Protein AF-A0A7Y3FLC1-F1 (afdb_monomer)

Mean predicted aligned error: 9.7 Å

Nearest PDB structures (foldseek):
  6owt-assembly1_M  TM=5.757E-01  e=1.890E-01  Mus musculus
  7cww-assembly1_A  TM=3.125E-01  e=1.160E+00  Streptomyces laurentii
  4wd9-assembly1_A  TM=3.128E-01  e=5.544E+00  Lactococcus lactis subsp. lactis
  4wd9-assembly1_B  TM=3.168E-01  e=8.070E+00  Lactococcus lactis subsp. lactis
  6m7y-assembly2_B  TM=3.091E-01  e=8.591E+00  Lactococcus lactis subsp. lactis

Solvent-accessible surface area (backbone atoms only — not comparable to full-atom values): 6297 Å² total; per-residue (Å²): 135,94,80,44,66,58,29,39,29,33,14,35,72,89,16,50,68,78,46,69,51,57,55,66,69,45,35,55,54,47,15,51,42,34,55,39,68,84,40,95,82,53,85,79,79,64,59,80,79,50,60,97,52,50,52,42,41,43,69,42,75,56,98,88,42,58,36,27,44,28,37,33,34,85,53,73,56,72,66,52,51,57,52,49,49,55,54,50,43,67,76,69,71,63,95,83,81,86,67,88,81,60,84,65,131

Secondary structure (DSSP, 8-state):
----EEEEEEEETTS-EEEEEE-HHHHHHHHHHTTTBTBTT--SPPPGGGTTSEEEEEEEEETTEEEEEEEEESS-HHHHHHHHHHHHHHHH-S---PPPPEE--

pLDDT: mean 75.33, std 16.69, range [40.47, 93.69]

Sequence (105 aa):
MKGELDAVVVAIDNGLLVAGAGERSICEALGAVAPLVGSASFDGRLPSALEGQSVQVHCMSFEGETVYVATVGRGGGDAWLRQSVGGVRRILGSSWQADPQLLVN

Foldseek 3Di:
DPDFWQKKFKEFLCLDTPDMDHDPVLRSQLSNCQNVQPDPPNPLDGPPSCPPWFKWWFWADDPNTIMIMITTGDDDPPVVVVVVVVVVCVVRVDDGDGDDTDGDD

Radius of gyration: 12.86 Å; Cα contacts (8 Å, |Δi|>4): 174; chains: 1; bounding box: 29×31×29 Å

Structure (mmCIF, N/CA/C/O backbone):
data_AF-A0A7Y3FLC1-F1
#
_entry.id   AF-A0A7Y3FLC1-F1
#
loop_
_atom_site.group_PDB
_atom_site.id
_atom_site.type_symbol
_atom_site.label_atom_id
_atom_site.label_alt_id
_atom_site.label_comp_id
_atom_site.label_asym_id
_atom_site.label_entity_id
_atom_site.label_seq_id
_atom_site.pdbx_PDB_ins_code
_atom_site.Cartn_x
_atom_site.Cartn_y
_atom_site.Cartn_z
_atom_site.occupancy
_a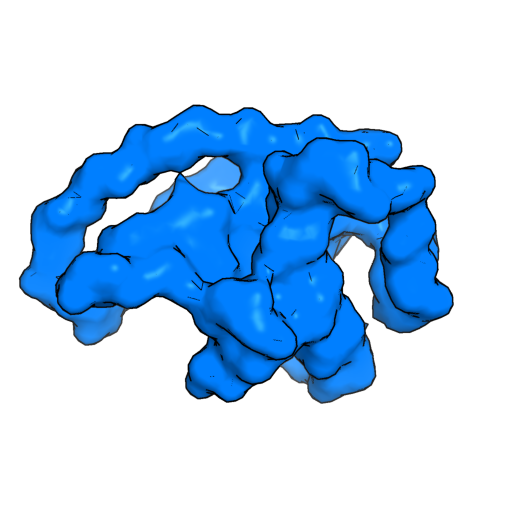tom_site.B_iso_or_equiv
_atom_site.auth_seq_id
_atom_site.auth_comp_id
_atom_site.auth_asym_id
_atom_site.auth_atom_id
_atom_site.pdbx_PDB_model_num
ATOM 1 N N . MET A 1 1 ? 15.152 14.895 -12.082 1.00 41.12 1 MET A N 1
ATOM 2 C CA . MET A 1 1 ? 14.407 13.964 -12.956 1.00 41.12 1 MET A CA 1
ATOM 3 C C . MET A 1 1 ? 13.052 13.738 -12.285 1.00 41.12 1 MET A C 1
ATOM 5 O O . MET A 1 1 ? 13.043 13.565 -11.078 1.00 41.12 1 MET A O 1
ATOM 9 N N . LYS A 1 2 ? 11.920 13.905 -12.983 1.00 42.69 2 LYS A N 1
ATOM 10 C CA . LYS A 1 2 ? 10.564 13.720 -12.422 1.00 42.69 2 LYS A CA 1
ATOM 11 C C . LYS A 1 2 ? 10.111 12.302 -12.783 1.00 42.69 2 LYS A C 1
ATOM 13 O O . LYS A 1 2 ? 9.855 12.079 -13.960 1.00 42.69 2 LYS A O 1
ATOM 18 N N . GLY A 1 3 ? 10.063 11.371 -11.829 1.00 50.56 3 GLY A N 1
ATOM 19 C CA . GLY A 1 3 ? 9.579 10.004 -12.089 1.00 50.56 3 GLY A CA 1
ATOM 20 C C . GLY A 1 3 ? 10.286 8.909 -11.293 1.00 50.56 3 GLY A C 1
ATOM 21 O O . GLY A 1 3 ? 10.836 8.000 -11.897 1.00 50.56 3 GLY A O 1
ATOM 22 N N . GLU A 1 4 ? 10.307 9.007 -9.962 1.00 70.38 4 GLU A N 1
ATOM 23 C CA . GLU A 1 4 ? 10.914 7.977 -9.091 1.00 70.38 4 GLU A CA 1
ATOM 24 C C . GLU A 1 4 ? 9.875 7.094 -8.378 1.00 70.38 4 GLU A C 1
ATOM 26 O O . GLU A 1 4 ? 10.257 6.241 -7.582 1.00 70.38 4 GLU A O 1
ATOM 31 N N . LEU A 1 5 ? 8.581 7.295 -8.657 1.00 73.38 5 LEU A N 1
ATOM 32 C CA . LEU A 1 5 ? 7.479 6.486 -8.130 1.00 73.38 5 LEU A CA 1
ATOM 33 C C . LEU A 1 5 ? 7.076 5.422 -9.153 1.00 73.38 5 LEU A C 1
ATOM 35 O O . LEU A 1 5 ? 6.649 5.767 -10.255 1.00 73.38 5 LEU A O 1
ATOM 39 N N . ASP A 1 6 ? 7.183 4.157 -8.754 1.00 85.12 6 ASP A N 1
ATOM 40 C CA . ASP A 1 6 ? 6.818 2.991 -9.564 1.00 85.12 6 ASP A CA 1
ATOM 41 C C . ASP A 1 6 ? 5.329 2.633 -9.374 1.00 85.12 6 ASP A C 1
ATOM 43 O O . ASP A 1 6 ? 4.651 2.253 -10.332 1.00 85.12 6 ASP A O 1
ATOM 47 N N . ALA A 1 7 ? 4.788 2.822 -8.160 1.00 89.81 7 ALA A N 1
ATOM 48 C CA . ALA A 1 7 ? 3.349 2.746 -7.907 1.00 89.81 7 ALA A CA 1
ATOM 49 C C . ALA A 1 7 ? 2.883 3.611 -6.722 1.00 89.81 7 ALA A C 1
ATOM 51 O O . ALA A 1 7 ? 3.646 3.927 -5.805 1.00 89.81 7 ALA A O 1
ATOM 52 N N . VAL A 1 8 ? 1.595 3.959 -6.736 1.00 89.81 8 VAL A N 1
ATOM 53 C CA . VAL A 1 8 ? 0.866 4.607 -5.639 1.00 89.81 8 VAL A CA 1
ATOM 54 C C . VAL A 1 8 ? -0.518 3.990 -5.502 1.00 89.81 8 VAL A C 1
ATOM 56 O O . VAL A 1 8 ? -1.185 3.728 -6.504 1.00 89.81 8 VAL A O 1
ATOM 59 N N . VAL A 1 9 ? -0.966 3.785 -4.267 1.00 91.69 9 VAL A N 1
ATOM 60 C CA . VAL A 1 9 ? -2.288 3.238 -3.960 1.00 91.69 9 VAL A CA 1
ATOM 61 C C . VAL A 1 9 ? -2.962 3.996 -2.830 1.00 91.69 9 VAL A C 1
ATOM 63 O O . VAL A 1 9 ? -2.310 4.580 -1.963 1.00 91.69 9 VAL A O 1
ATOM 66 N N . VAL A 1 10 ? -4.288 3.940 -2.852 1.00 91.38 10 VAL A N 1
ATOM 67 C CA . VAL A 1 10 ? -5.170 4.269 -1.740 1.00 91.38 10 VAL A CA 1
ATOM 68 C C . VAL A 1 10 ? -5.861 2.974 -1.331 1.00 91.38 10 VAL A C 1
ATOM 70 O O . VAL A 1 10 ? -6.523 2.351 -2.166 1.00 91.38 10 VAL A O 1
ATOM 73 N N . ALA A 1 11 ? -5.704 2.572 -0.075 1.00 92.69 11 ALA A N 1
ATOM 74 C CA . ALA A 1 11 ? -6.318 1.375 0.490 1.00 92.69 11 ALA A CA 1
ATOM 75 C C . ALA A 1 11 ? -7.052 1.694 1.796 1.00 92.69 11 ALA A C 1
ATOM 77 O O . ALA A 1 11 ? -6.769 2.703 2.438 1.00 92.69 11 ALA A O 1
ATOM 78 N N . ILE A 1 12 ? -7.994 0.842 2.177 1.00 90.88 12 ILE A N 1
ATOM 79 C CA . ILE A 1 12 ? -8.669 0.896 3.483 1.00 90.88 12 ILE A CA 1
ATOM 80 C C . ILE A 1 12 ? -8.067 -0.137 4.444 1.00 90.88 12 ILE A C 1
ATOM 82 O O . ILE A 1 12 ? -7.200 -0.921 4.061 1.00 90.88 12 ILE A O 1
ATOM 86 N N . ASP A 1 13 ? -8.509 -0.118 5.695 1.00 89.44 13 ASP A N 1
ATOM 87 C CA . ASP A 1 13 ? -8.005 -0.922 6.819 1.00 89.44 13 ASP A CA 1
ATOM 88 C C . ASP A 1 13 ? -7.904 -2.439 6.585 1.00 89.44 13 ASP A C 1
ATOM 90 O O . ASP A 1 13 ? -6.999 -3.085 7.109 1.00 89.44 13 ASP A O 1
ATOM 94 N N . ASN A 1 14 ? -8.771 -3.013 5.755 1.00 88.69 14 ASN A N 1
ATOM 95 C CA . ASN A 1 14 ? -8.723 -4.428 5.385 1.00 88.69 14 ASN A CA 1
ATOM 96 C C . ASN A 1 14 ? -7.789 -4.743 4.196 1.00 88.69 14 ASN A C 1
ATOM 98 O O . ASN A 1 14 ? -7.741 -5.886 3.739 1.00 88.69 14 ASN A O 1
ATOM 102 N N . GLY A 1 15 ? -7.070 -3.745 3.676 1.00 90.12 15 GLY A N 1
ATOM 103 C CA . GLY A 1 15 ? -6.120 -3.876 2.568 1.00 90.12 15 GLY A CA 1
ATOM 104 C C . GLY A 1 15 ? -6.748 -3.821 1.173 1.00 90.12 15 GLY A C 1
ATOM 105 O O . GLY A 1 15 ? -6.056 -4.031 0.175 1.00 90.12 15 GLY A O 1
ATOM 106 N N . LEU A 1 16 ? -8.051 -3.538 1.067 1.00 91.75 16 LEU A N 1
ATOM 107 C CA . LEU A 1 16 ? -8.728 -3.378 -0.218 1.00 91.75 16 LEU A CA 1
ATOM 108 C C . LEU A 1 16 ? -8.307 -2.070 -0.903 1.00 91.75 16 LEU A C 1
ATOM 110 O O . LEU A 1 16 ? -8.361 -0.997 -0.300 1.00 91.75 16 LEU A O 1
ATOM 114 N N . LEU A 1 17 ? -7.952 -2.148 -2.191 1.00 90.88 17 LEU A N 1
ATOM 115 C CA . LEU A 1 17 ? -7.679 -0.962 -3.002 1.00 90.88 17 LEU A CA 1
ATOM 116 C C . LEU A 1 17 ? -8.955 -0.183 -3.314 1.00 90.88 17 LEU A C 1
ATOM 118 O O . LEU A 1 17 ? -9.899 -0.707 -3.901 1.00 90.88 17 LEU A O 1
ATOM 122 N N . VAL A 1 18 ? -8.906 1.112 -3.024 1.00 90.75 18 VAL A N 1
ATOM 123 C CA . VAL A 1 18 ? -9.877 2.109 -3.483 1.00 90.75 18 VAL A CA 1
ATOM 124 C C . VAL A 1 18 ? -9.438 2.683 -4.828 1.00 90.75 18 VAL A C 1
ATOM 126 O O . VAL A 1 18 ? -10.247 2.860 -5.736 1.00 90.75 18 VAL A O 1
ATOM 129 N N . ALA A 1 19 ? -8.140 2.963 -4.969 1.00 90.12 19 ALA A N 1
ATOM 130 C CA . ALA A 1 19 ? -7.540 3.484 -6.191 1.00 90.12 19 ALA A CA 1
ATOM 131 C C . ALA A 1 19 ? -6.056 3.112 -6.270 1.00 90.12 19 ALA A C 1
ATOM 133 O O . ALA A 1 19 ? -5.395 2.942 -5.247 1.00 90.12 19 ALA A O 1
ATOM 134 N N . GLY A 1 20 ? -5.509 3.035 -7.482 1.00 89.75 20 GLY A N 1
ATOM 135 C CA . GLY A 1 20 ? -4.087 2.777 -7.680 1.00 89.75 20 GLY A CA 1
ATOM 136 C C . GLY A 1 20 ? -3.587 3.202 -9.054 1.00 89.75 20 GLY A C 1
ATOM 137 O O . GLY A 1 20 ? -4.353 3.268 -10.016 1.00 89.75 20 GLY A O 1
ATOM 138 N N . ALA A 1 21 ? -2.291 3.487 -9.134 1.00 89.75 21 ALA A N 1
ATOM 139 C CA . ALA A 1 21 ? -1.574 3.772 -10.367 1.00 89.75 21 ALA A CA 1
ATOM 140 C C . ALA A 1 21 ? -0.189 3.119 -10.312 1.00 89.75 21 ALA A C 1
ATOM 142 O O . ALA A 1 21 ? 0.525 3.283 -9.327 1.00 89.75 21 ALA A O 1
ATOM 143 N N . GLY A 1 22 ? 0.178 2.396 -11.371 1.00 89.19 22 GLY A N 1
ATOM 144 C CA . GLY A 1 22 ? 1.392 1.580 -11.437 1.00 89.19 22 GLY A CA 1
ATOM 145 C C . GLY A 1 22 ? 1.096 0.183 -11.981 1.00 89.19 22 GLY A C 1
ATOM 146 O O . GLY A 1 22 ? 0.006 -0.076 -12.501 1.00 89.19 22 GLY A O 1
ATOM 147 N N . GLU A 1 23 ? 2.064 -0.724 -11.866 1.00 91.25 23 GLU A N 1
ATOM 148 C CA . GLU A 1 23 ? 1.855 -2.134 -12.199 1.00 91.25 23 GLU A CA 1
ATOM 149 C C . GLU A 1 23 ? 0.810 -2.754 -11.261 1.00 91.25 23 GLU A C 1
ATOM 151 O O . GLU A 1 23 ? 0.857 -2.579 -10.045 1.00 91.25 23 GLU A O 1
ATOM 156 N N . ARG A 1 24 ? -0.146 -3.499 -11.823 1.00 91.44 24 ARG A N 1
ATOM 157 C CA . ARG A 1 24 ? -1.277 -4.052 -11.068 1.00 91.44 24 ARG A CA 1
ATOM 158 C C . ARG A 1 24 ? -0.845 -4.950 -9.904 1.00 91.44 24 ARG A C 1
ATOM 160 O O . ARG A 1 24 ? -1.388 -4.811 -8.816 1.00 91.44 24 ARG A O 1
ATOM 167 N N . SER A 1 25 ? 0.122 -5.832 -10.135 1.00 91.56 25 SER A N 1
ATOM 168 C CA . SER A 1 25 ? 0.676 -6.753 -9.131 1.00 91.56 25 SER A CA 1
ATOM 169 C C . SER A 1 25 ? 1.279 -5.995 -7.939 1.00 91.56 25 SER A C 1
ATOM 171 O O . SER A 1 25 ? 1.049 -6.352 -6.785 1.00 91.56 25 SER A O 1
ATOM 173 N N . ILE A 1 26 ? 1.993 -4.903 -8.224 1.00 91.94 26 ILE A N 1
ATOM 174 C CA . ILE A 1 26 ? 2.585 -4.009 -7.233 1.00 91.94 26 ILE A CA 1
ATOM 175 C C . ILE A 1 26 ? 1.483 -3.286 -6.466 1.00 91.94 26 ILE A C 1
ATOM 177 O O . ILE A 1 26 ? 1.518 -3.272 -5.242 1.00 91.94 26 ILE A O 1
ATOM 181 N N . CYS A 1 27 ? 0.485 -2.728 -7.155 1.00 93.44 27 CYS A N 1
ATOM 182 C CA . CYS A 1 27 ? -0.643 -2.058 -6.512 1.00 93.44 27 CYS A CA 1
ATOM 183 C C . CYS A 1 27 ? -1.406 -3.000 -5.566 1.00 93.44 27 CYS A C 1
ATOM 185 O O . CYS A 1 27 ? -1.687 -2.622 -4.433 1.00 93.44 27 CYS A O 1
ATOM 187 N N . GLU A 1 28 ? -1.704 -4.226 -6.004 1.00 93.69 28 GLU A N 1
ATOM 188 C CA . GLU A 1 28 ? -2.380 -5.249 -5.193 1.00 93.69 28 GLU A CA 1
ATOM 189 C C . GLU A 1 28 ? -1.564 -5.611 -3.945 1.00 93.69 28 GLU A C 1
ATOM 191 O O . GLU A 1 28 ? -2.094 -5.584 -2.833 1.00 93.69 28 GLU A O 1
ATOM 196 N N . ALA A 1 29 ? -0.263 -5.866 -4.105 1.00 93.38 29 ALA A N 1
ATOM 197 C CA . ALA A 1 29 ? 0.625 -6.139 -2.979 1.00 93.38 29 ALA A CA 1
ATOM 198 C C . ALA A 1 29 ? 0.721 -4.944 -2.018 1.00 93.38 29 ALA A C 1
ATOM 200 O O . ALA A 1 29 ? 0.659 -5.123 -0.804 1.00 93.38 29 ALA A O 1
ATOM 201 N N . LEU A 1 30 ? 0.841 -3.729 -2.556 1.00 92.50 30 LEU A N 1
ATOM 202 C CA . LEU A 1 30 ? 1.004 -2.497 -1.792 1.00 92.50 30 LEU A CA 1
ATOM 203 C C . LEU A 1 30 ? -0.253 -2.161 -0.984 1.00 92.50 30 LEU A C 1
ATOM 205 O O . LEU A 1 30 ? -0.142 -1.791 0.181 1.00 92.50 30 LEU A O 1
ATOM 209 N N . GLY A 1 31 ? -1.441 -2.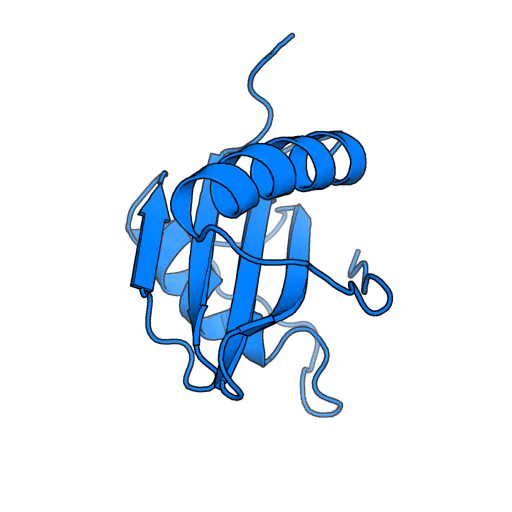346 -1.567 1.00 92.62 31 GLY A N 1
ATOM 210 C CA . GLY A 1 31 ? -2.714 -2.176 -0.865 1.00 92.62 31 GLY A CA 1
ATOM 211 C C . GLY A 1 31 ? -2.884 -3.178 0.274 1.00 92.62 31 GLY A C 1
ATOM 212 O O . GLY A 1 31 ? -3.261 -2.785 1.374 1.00 92.62 31 GLY A O 1
ATOM 213 N N . ALA A 1 32 ? -2.513 -4.442 0.048 1.00 92.50 32 ALA A N 1
ATOM 214 C CA . ALA A 1 32 ? -2.616 -5.491 1.059 1.00 92.50 32 ALA A CA 1
ATOM 215 C C . ALA A 1 32 ? -1.703 -5.249 2.274 1.00 92.50 32 ALA A C 1
ATOM 217 O O . ALA A 1 32 ? -2.091 -5.544 3.404 1.00 92.50 32 ALA A O 1
ATOM 218 N N . VAL A 1 33 ? -0.496 -4.714 2.060 1.00 91.94 33 VAL A N 1
ATOM 219 C CA . VAL A 1 33 ? 0.448 -4.457 3.162 1.00 91.94 33 VAL A CA 1
ATOM 220 C C . VAL A 1 33 ? 0.259 -3.103 3.829 1.00 91.94 33 VAL A C 1
ATOM 222 O O . VAL A 1 33 ? 0.667 -2.957 4.976 1.00 91.94 33 VAL A O 1
ATOM 225 N N . ALA A 1 34 ? -0.342 -2.115 3.160 1.00 91.44 34 ALA A N 1
ATOM 226 C CA . ALA A 1 34 ? -0.415 -0.750 3.680 1.00 91.44 34 ALA A CA 1
ATOM 227 C C . ALA A 1 34 ? -1.015 -0.652 5.101 1.00 91.44 34 ALA A C 1
ATOM 229 O O . ALA A 1 34 ? -0.401 0.008 5.936 1.00 91.44 34 ALA A O 1
ATOM 230 N N . PRO A 1 35 ? -2.110 -1.354 5.452 1.00 90.38 35 PRO A N 1
ATOM 231 C CA . PRO A 1 35 ? -2.642 -1.325 6.818 1.00 90.38 35 PRO A CA 1
ATOM 232 C C . PRO A 1 35 ? -1.763 -2.039 7.848 1.00 90.38 35 PRO A C 1
ATOM 234 O O . PRO A 1 35 ? -1.856 -1.780 9.047 1.00 90.38 35 PRO A O 1
ATOM 237 N N . LEU A 1 36 ? -0.908 -2.956 7.389 1.00 88.56 36 LEU A N 1
ATOM 238 C CA . LEU A 1 36 ? -0.012 -3.724 8.246 1.00 88.56 36 LEU A CA 1
ATOM 239 C C . LEU A 1 36 ? 1.239 -2.920 8.591 1.00 88.56 36 LEU A C 1
ATOM 241 O O . LEU A 1 36 ? 1.727 -3.025 9.716 1.00 88.56 36 LEU A O 1
ATOM 245 N N . VAL A 1 37 ? 1.733 -2.100 7.660 1.00 78.44 37 VAL A N 1
ATOM 246 C CA . VAL A 1 37 ? 2.919 -1.248 7.827 1.00 78.44 37 VAL A CA 1
ATOM 247 C C . VAL A 1 37 ? 2.617 -0.158 8.865 1.00 78.44 37 VAL A C 1
ATOM 249 O O . VAL A 1 37 ? 2.082 0.904 8.562 1.00 78.44 37 VAL A O 1
ATOM 252 N N . GLY A 1 38 ? 2.934 -0.459 10.126 1.00 66.50 38 GLY A N 1
ATOM 253 C CA . GLY A 1 38 ? 2.652 0.371 11.305 1.00 66.50 38 GLY A CA 1
ATOM 254 C C . GLY A 1 38 ? 1.863 -0.333 12.404 1.00 66.50 38 GLY A C 1
ATOM 255 O O . GLY A 1 38 ? 1.801 0.164 13.528 1.00 66.50 38 GLY A O 1
ATOM 256 N N . SER A 1 39 ? 1.336 -1.525 12.127 1.00 76.50 39 SER A N 1
ATOM 257 C CA . SER A 1 39 ? 0.830 -2.423 13.162 1.00 76.50 39 SER A CA 1
ATOM 258 C C . SER A 1 39 ? 1.986 -3.049 13.953 1.00 76.50 39 SER A C 1
ATOM 260 O O . SER A 1 39 ? 3.023 -3.405 13.391 1.00 76.50 39 SER A O 1
ATOM 262 N N . ALA A 1 40 ? 1.794 -3.254 15.259 1.00 72.88 40 ALA A N 1
ATOM 263 C CA . ALA A 1 40 ? 2.773 -3.943 16.110 1.00 72.88 40 ALA A CA 1
ATOM 264 C C . ALA A 1 40 ? 3.009 -5.414 15.701 1.00 72.88 40 ALA A C 1
ATOM 266 O O . ALA A 1 40 ? 3.985 -6.030 16.118 1.00 72.88 40 ALA A O 1
ATOM 267 N N . SER A 1 41 ? 2.103 -5.976 14.900 1.00 74.81 41 SER A N 1
ATOM 268 C CA . SER A 1 41 ? 2.140 -7.342 14.377 1.00 74.81 41 SER A CA 1
ATOM 269 C C . SER A 1 41 ? 2.927 -7.496 13.075 1.00 74.81 41 SER A C 1
ATOM 271 O O . SER A 1 41 ? 3.081 -8.621 12.606 1.00 74.81 41 SER A O 1
ATOM 273 N N . PHE A 1 42 ? 3.390 -6.404 12.464 1.00 81.50 42 PHE A N 1
ATOM 274 C CA . PHE A 1 42 ? 4.111 -6.484 11.200 1.00 81.50 42 PHE A CA 1
ATOM 275 C C . PHE A 1 42 ? 5.559 -6.914 11.427 1.00 81.50 42 PHE A C 1
ATOM 277 O O . PHE A 1 42 ? 6.343 -6.215 12.064 1.00 81.50 42 PHE A O 1
ATOM 284 N N . ASP A 1 43 ? 5.914 -8.076 10.886 1.00 80.62 43 ASP A N 1
ATOM 285 C CA . ASP A 1 43 ? 7.234 -8.701 11.019 1.00 80.62 43 ASP A CA 1
ATOM 286 C C . ASP A 1 43 ? 8.281 -8.129 10.044 1.00 80.62 43 ASP A C 1
ATOM 288 O O . ASP A 1 43 ? 9.404 -8.630 9.964 1.00 80.62 43 ASP A O 1
ATOM 292 N N . GLY A 1 44 ? 7.914 -7.085 9.295 1.00 78.12 44 GLY A N 1
ATOM 293 C CA . GLY A 1 44 ? 8.766 -6.448 8.297 1.00 78.12 44 GLY A CA 1
ATOM 294 C C . GLY A 1 44 ? 8.862 -7.214 6.978 1.00 78.12 44 GLY A C 1
ATOM 295 O O . GLY A 1 44 ? 9.558 -6.751 6.074 1.00 78.12 44 GLY A O 1
ATOM 296 N N . ARG A 1 45 ? 8.188 -8.364 6.821 1.00 81.81 45 ARG A N 1
ATOM 297 C CA . ARG A 1 45 ? 8.219 -9.109 5.560 1.00 81.81 45 ARG A CA 1
ATOM 298 C C . ARG A 1 45 ? 7.255 -8.505 4.556 1.00 81.81 45 ARG A C 1
ATOM 300 O O . ARG A 1 45 ? 6.041 -8.482 4.746 1.00 81.81 45 ARG A O 1
ATOM 307 N N . LEU A 1 46 ? 7.821 -8.068 3.441 1.00 85.25 46 LEU A N 1
ATOM 308 C CA . LEU A 1 46 ? 7.062 -7.636 2.282 1.00 85.25 46 LEU A CA 1
ATOM 309 C C . LEU A 1 46 ? 6.830 -8.816 1.321 1.00 85.25 46 LEU A C 1
ATOM 311 O O . LEU A 1 46 ? 7.669 -9.713 1.237 1.00 85.25 46 LEU A O 1
ATOM 315 N N . PRO A 1 47 ? 5.707 -8.830 0.580 1.00 85.69 47 PRO A N 1
ATOM 316 C CA . PRO A 1 47 ? 5.504 -9.729 -0.547 1.00 85.69 47 PRO A CA 1
ATOM 317 C C . PRO A 1 47 ? 6.642 -9.618 -1.562 1.00 85.69 47 PRO A C 1
ATOM 319 O O . PRO A 1 47 ? 7.181 -8.531 -1.766 1.00 85.69 47 PRO A O 1
ATOM 322 N N . SER A 1 48 ? 6.921 -10.703 -2.288 1.00 87.00 48 SER A N 1
ATOM 323 C CA . SER A 1 48 ? 7.990 -10.755 -3.297 1.00 87.00 48 SER A CA 1
ATOM 324 C C . SER A 1 48 ? 7.893 -9.654 -4.357 1.00 87.00 48 SER A C 1
ATOM 326 O O . SER A 1 48 ? 8.903 -9.187 -4.869 1.00 87.00 48 SER A O 1
ATOM 328 N N . ALA A 1 49 ? 6.676 -9.195 -4.663 1.00 85.81 49 ALA A N 1
ATOM 329 C CA . ALA A 1 49 ? 6.437 -8.085 -5.583 1.00 85.81 49 ALA A CA 1
ATOM 330 C C . ALA A 1 49 ? 7.009 -6.740 -5.093 1.00 85.81 49 ALA A C 1
ATOM 332 O O . ALA A 1 49 ? 7.204 -5.844 -5.903 1.00 85.81 49 ALA A O 1
ATOM 333 N N . LEU A 1 50 ? 7.269 -6.588 -3.792 1.00 85.19 50 LEU A N 1
ATOM 334 C CA . LEU A 1 50 ? 7.770 -5.371 -3.144 1.00 85.19 50 LEU A CA 1
ATOM 335 C C . LEU A 1 50 ? 9.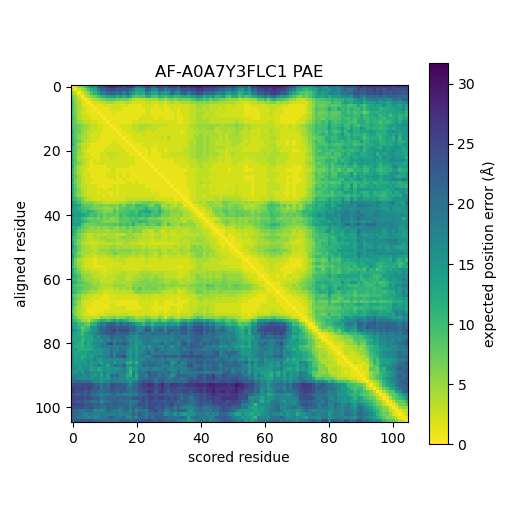184 -5.548 -2.561 1.00 85.19 50 LEU A C 1
ATOM 337 O O . LEU A 1 50 ? 9.732 -4.607 -1.989 1.00 85.19 50 LEU A O 1
ATOM 341 N N . GLU A 1 51 ? 9.784 -6.733 -2.695 1.00 84.38 51 GLU A N 1
ATOM 342 C CA . GLU A 1 51 ? 11.123 -7.014 -2.174 1.00 84.38 51 GLU A CA 1
ATOM 343 C C . GLU A 1 51 ? 12.177 -6.074 -2.778 1.00 84.38 51 GLU A C 1
ATOM 345 O O . GLU A 1 51 ? 12.225 -5.840 -3.986 1.00 84.38 51 GLU A O 1
ATOM 350 N N . GLY A 1 52 ? 13.039 -5.525 -1.916 1.00 80.1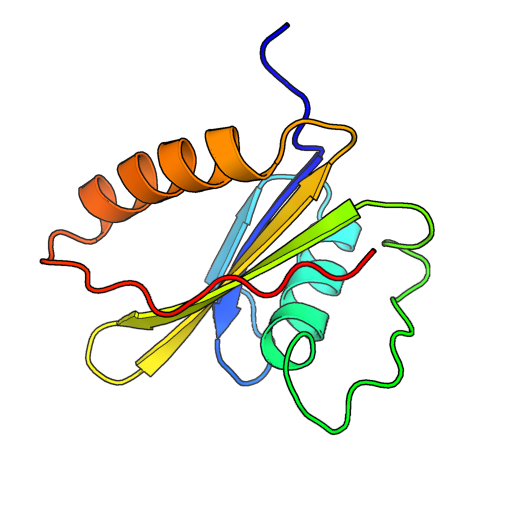2 52 GLY A N 1
ATOM 351 C CA . GLY A 1 52 ? 14.107 -4.605 -2.315 1.00 80.12 52 GLY A CA 1
ATOM 352 C C . GLY A 1 52 ? 13.632 -3.209 -2.731 1.00 80.12 52 GLY A C 1
ATOM 353 O O . GLY A 1 52 ? 14.454 -2.405 -3.172 1.00 80.12 52 GLY A O 1
ATOM 354 N N . GLN A 1 53 ? 12.338 -2.907 -2.596 1.00 80.19 53 GLN A N 1
ATOM 355 C CA . GLN A 1 53 ? 11.787 -1.594 -2.904 1.00 80.19 53 GLN A CA 1
ATOM 356 C C . GLN A 1 53 ? 11.536 -0.769 -1.637 1.00 80.19 53 GLN A C 1
ATOM 358 O O . GLN A 1 53 ? 11.212 -1.306 -0.580 1.00 80.19 53 GLN A O 1
ATOM 363 N N . SER A 1 54 ? 11.642 0.559 -1.746 1.00 82.25 54 SER A N 1
ATOM 364 C CA . SER A 1 54 ? 11.302 1.457 -0.640 1.00 82.25 54 SER A CA 1
ATOM 365 C C . SER A 1 54 ? 9.792 1.667 -0.598 1.00 82.25 54 SER A C 1
ATOM 367 O O . SER A 1 54 ? 9.230 2.328 -1.474 1.00 82.25 54 SER A O 1
ATOM 369 N N . VAL A 1 55 ? 9.141 1.088 0.411 1.00 85.19 55 VAL A N 1
ATOM 370 C CA . VAL A 1 55 ? 7.706 1.246 0.661 1.00 85.19 55 VAL A CA 1
ATOM 371 C C . VAL A 1 55 ? 7.493 2.364 1.673 1.00 85.19 55 VAL A C 1
ATOM 373 O O . VAL A 1 55 ? 8.069 2.364 2.758 1.00 85.19 55 VAL A O 1
ATOM 376 N N . GLN A 1 56 ? 6.634 3.316 1.328 1.00 85.81 56 GLN A N 1
ATOM 377 C CA . GLN A 1 56 ? 6.213 4.381 2.234 1.00 85.81 56 GLN A CA 1
ATOM 378 C C . GLN A 1 56 ? 4.711 4.318 2.409 1.00 85.81 56 GLN A C 1
ATOM 380 O O . GLN A 1 56 ? 3.984 4.196 1.424 1.00 85.81 56 GLN A O 1
ATOM 385 N N . VAL A 1 57 ? 4.253 4.424 3.652 1.00 86.50 57 VAL A N 1
ATOM 386 C CA . VAL A 1 57 ? 2.833 4.377 3.985 1.00 86.50 57 VAL A CA 1
ATOM 387 C C . VAL A 1 57 ? 2.478 5.564 4.861 1.00 86.50 57 VAL A C 1
ATOM 389 O O . VAL A 1 57 ? 3.169 5.885 5.827 1.00 86.50 57 VAL A O 1
ATOM 392 N N . HIS A 1 58 ? 1.374 6.217 4.516 1.00 85.31 58 HIS A N 1
ATOM 393 C CA . HIS A 1 58 ? 0.762 7.249 5.328 1.00 85.31 58 HIS A CA 1
ATOM 394 C C . HIS A 1 58 ? -0.652 6.819 5.707 1.00 85.31 58 HIS A C 1
ATOM 396 O O . HIS A 1 58 ? -1.528 6.702 4.850 1.00 85.31 58 HIS A O 1
ATOM 402 N N . CYS A 1 59 ? -0.840 6.562 6.999 1.00 85.56 59 CYS A N 1
ATOM 403 C CA . CYS A 1 59 ? -2.133 6.257 7.592 1.00 85.56 59 CYS A CA 1
ATOM 404 C C . CYS A 1 59 ? -2.886 7.550 7.866 1.00 85.56 59 CYS A C 1
ATOM 406 O O . CYS A 1 59 ? -2.289 8.555 8.266 1.00 85.56 59 CYS A O 1
ATOM 408 N N . MET A 1 60 ? -4.196 7.523 7.651 1.00 80.94 60 MET A N 1
ATOM 409 C CA . MET A 1 60 ? -4.967 8.731 7.733 1.00 80.94 60 MET A CA 1
ATOM 410 C C . MET A 1 60 ? -6.474 8.563 7.937 1.00 80.94 60 MET A C 1
ATOM 412 O O . MET A 1 60 ? -7.021 7.539 7.563 1.00 80.94 60 MET A O 1
ATOM 416 N N . SER A 1 61 ? -7.157 9.579 8.483 1.00 81.50 61 SER A N 1
ATOM 417 C CA . SER A 1 61 ? -8.619 9.561 8.641 1.00 81.50 61 SER A CA 1
ATOM 418 C C . SER A 1 61 ? -9.327 10.403 7.575 1.00 81.50 61 SER A C 1
ATOM 420 O O . SER A 1 61 ? -8.981 11.566 7.364 1.00 81.50 61 SER A O 1
ATOM 422 N N . PHE A 1 62 ? -10.336 9.830 6.922 1.00 77.81 62 PHE A N 1
ATOM 423 C CA . PHE A 1 62 ? -11.220 10.507 5.977 1.00 77.81 62 PHE A CA 1
ATOM 424 C C . PHE A 1 62 ? -12.673 10.159 6.309 1.00 77.81 62 PHE A C 1
ATOM 426 O O . PHE A 1 62 ? -13.043 8.994 6.301 1.00 77.81 62 PHE A O 1
ATOM 433 N N . GLU A 1 63 ? -13.484 11.166 6.645 1.00 82.06 63 GLU A N 1
ATOM 434 C CA . GLU A 1 63 ? -14.895 10.988 7.046 1.00 82.06 63 GLU A CA 1
ATOM 435 C C . GLU A 1 63 ? -15.121 9.969 8.185 1.00 82.06 63 GLU A C 1
ATOM 437 O O . GLU A 1 63 ? -16.179 9.360 8.289 1.00 82.06 63 GLU A O 1
ATOM 442 N N . GLY A 1 64 ? -14.137 9.808 9.077 1.00 83.25 64 GLY A N 1
ATOM 443 C CA . GLY A 1 64 ? -14.188 8.840 10.180 1.00 83.25 64 GLY A CA 1
ATOM 444 C C . GLY A 1 64 ? -13.635 7.457 9.832 1.00 83.25 64 GLY A C 1
ATOM 445 O O . GLY A 1 64 ? -13.389 6.669 10.739 1.00 83.25 64 GLY A O 1
ATOM 446 N N . GLU A 1 65 ? -13.351 7.195 8.557 1.00 83.88 65 GLU A N 1
ATOM 447 C CA . GLU A 1 65 ? -12.721 5.963 8.088 1.00 83.88 65 GLU A CA 1
ATOM 448 C C . GLU A 1 65 ? -11.202 6.092 8.067 1.00 83.88 65 GLU A C 1
ATOM 450 O O . GLU A 1 65 ? -10.661 7.180 7.856 1.00 83.88 65 GLU A O 1
ATOM 455 N N . THR A 1 66 ? -10.501 4.974 8.259 1.00 87.56 66 THR A N 1
ATOM 456 C CA . THR A 1 66 ? -9.042 4.937 8.115 1.00 87.56 66 THR A CA 1
ATOM 457 C C . THR A 1 66 ? -8.667 4.545 6.691 1.00 87.56 66 THR A C 1
ATOM 459 O O . THR A 1 66 ? -9.065 3.502 6.175 1.00 87.56 66 THR A O 1
ATOM 462 N N . VAL A 1 67 ? -7.871 5.396 6.059 1.00 89.62 67 VAL A N 1
ATOM 463 C CA . VAL A 1 67 ? -7.373 5.263 4.698 1.00 89.62 67 VAL A CA 1
ATOM 464 C C . VAL A 1 67 ? -5.849 5.268 4.737 1.00 89.62 67 VAL A C 1
ATOM 466 O O . VAL A 1 67 ? -5.224 5.942 5.553 1.00 89.62 67 VAL A O 1
ATOM 469 N N . TYR A 1 68 ? -5.237 4.522 3.832 1.00 90.00 68 TYR A N 1
ATOM 470 C CA . TYR A 1 68 ? -3.798 4.391 3.699 1.00 90.00 68 TYR A CA 1
ATOM 471 C C . TYR A 1 68 ? -3.386 4.842 2.311 1.00 90.00 68 TYR A C 1
ATOM 473 O O . TYR A 1 68 ? -3.874 4.321 1.308 1.00 90.00 68 TYR A O 1
ATOM 481 N N . VAL A 1 69 ? -2.464 5.796 2.250 1.00 89.44 69 VAL A N 1
ATOM 482 C CA . VAL A 1 69 ? -1.782 6.164 1.010 1.00 89.44 69 VAL A CA 1
ATOM 483 C C . VAL A 1 69 ? -0.412 5.522 1.044 1.00 89.44 69 VAL A C 1
ATOM 485 O O . VAL A 1 69 ? 0.413 5.873 1.887 1.00 89.44 69 VAL A O 1
ATOM 488 N N . ALA A 1 70 ? -0.177 4.582 0.138 1.00 89.62 70 ALA A N 1
ATOM 489 C CA . ALA A 1 70 ? 1.081 3.862 0.067 1.00 89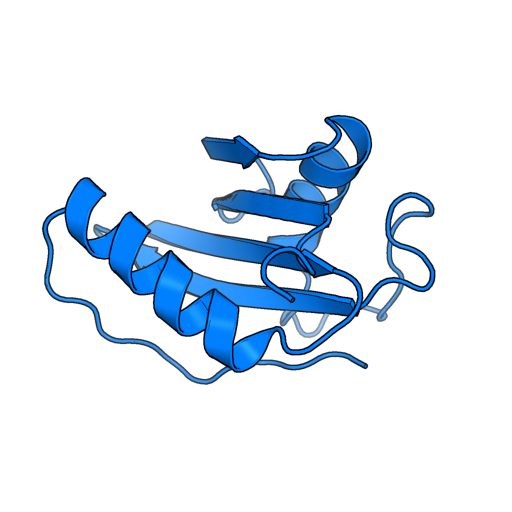.62 70 ALA A CA 1
ATOM 490 C C . ALA A 1 70 ? 1.744 4.055 -1.293 1.00 89.62 70 ALA A C 1
ATOM 492 O O . ALA A 1 70 ? 1.078 4.120 -2.327 1.00 89.62 70 ALA A O 1
ATOM 493 N N . THR A 1 71 ? 3.067 4.152 -1.291 1.00 88.69 71 THR A N 1
ATOM 494 C CA . THR A 1 71 ? 3.875 4.306 -2.500 1.00 88.69 71 THR A CA 1
ATOM 495 C C . THR A 1 71 ? 5.077 3.393 -2.484 1.00 88.69 71 THR A C 1
ATOM 497 O O . THR A 1 71 ? 5.616 3.097 -1.417 1.00 88.69 71 THR A O 1
ATOM 500 N N . VAL A 1 72 ? 5.546 3.049 -3.678 1.00 88.38 72 VAL A N 1
ATOM 501 C CA . VAL A 1 72 ? 6.822 2.373 -3.876 1.00 88.38 72 VAL A CA 1
ATOM 502 C C . VAL A 1 72 ? 7.632 3.066 -4.971 1.00 88.38 72 VAL A C 1
ATOM 504 O O . VAL A 1 72 ? 7.067 3.585 -5.939 1.00 88.38 72 VAL A O 1
ATOM 507 N N . GLY A 1 73 ? 8.952 3.132 -4.798 1.00 80.75 73 GLY A N 1
ATOM 508 C CA . GLY A 1 73 ? 9.830 3.823 -5.736 1.00 80.75 73 GLY A CA 1
ATOM 509 C C . GLY A 1 73 ? 11.309 3.790 -5.358 1.00 80.75 73 GLY A C 1
ATOM 510 O O . GLY A 1 73 ? 11.696 3.273 -4.308 1.00 80.75 73 GLY A O 1
ATOM 511 N N . ARG A 1 74 ? 12.149 4.359 -6.231 1.00 70.69 74 ARG A N 1
ATOM 512 C CA . ARG A 1 74 ? 13.622 4.263 -6.159 1.00 70.69 74 ARG A CA 1
ATOM 513 C C . ARG A 1 74 ? 14.323 5.487 -5.551 1.00 70.69 74 ARG A C 1
ATOM 515 O O . ARG A 1 74 ? 15.551 5.505 -5.508 1.00 70.69 74 ARG A O 1
ATOM 522 N N . GLY A 1 75 ? 13.592 6.494 -5.063 1.00 60.72 75 GLY A N 1
ATOM 523 C CA . GLY A 1 75 ? 14.201 7.673 -4.434 1.00 60.72 75 GLY A CA 1
ATOM 524 C C . GLY A 1 75 ? 13.221 8.758 -3.966 1.00 60.72 75 GLY A C 1
ATOM 525 O O . GLY A 1 75 ? 12.079 8.841 -4.413 1.00 60.72 75 GLY A O 1
ATOM 526 N N . GLY A 1 76 ? 13.671 9.580 -3.005 1.00 55.28 76 GLY A N 1
ATOM 527 C CA . GLY A 1 76 ? 13.090 10.894 -2.677 1.00 55.28 76 GLY A CA 1
ATOM 528 C C . GLY A 1 76 ? 11.661 10.931 -2.112 1.00 55.28 76 GLY A C 1
ATOM 529 O O . GLY A 1 76 ? 11.043 11.999 -2.130 1.00 55.28 76 GLY A O 1
ATOM 530 N N . GLY A 1 77 ? 11.130 9.801 -1.635 1.00 53.75 77 GLY A N 1
ATOM 531 C CA . GLY A 1 77 ? 9.688 9.587 -1.455 1.00 53.75 77 GLY A CA 1
ATOM 5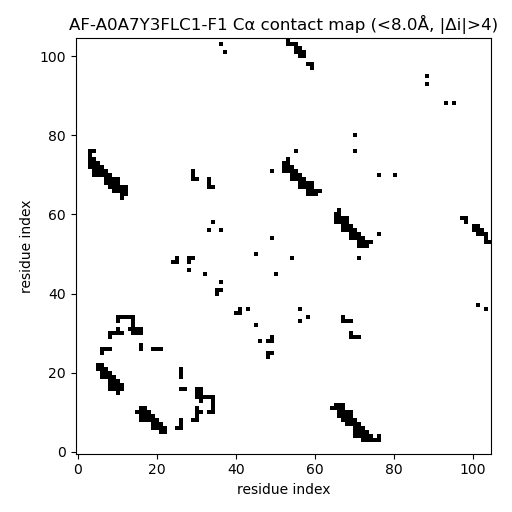32 C C . GLY A 1 77 ? 8.948 10.623 -0.602 1.00 53.75 77 GLY A C 1
ATOM 533 O O . GLY A 1 77 ? 7.828 10.985 -0.938 1.00 53.75 77 GLY A O 1
ATOM 534 N N . ASP A 1 78 ? 9.587 11.230 0.401 1.00 55.94 78 ASP A N 1
ATOM 535 C CA . ASP A 1 78 ? 8.885 12.113 1.340 1.00 55.94 78 ASP A CA 1
ATOM 536 C C . ASP A 1 78 ? 8.440 13.466 0.730 1.00 55.94 78 ASP A C 1
ATOM 538 O O . ASP A 1 78 ? 7.374 14.008 1.040 1.00 55.94 78 ASP A O 1
ATOM 542 N N . ALA A 1 79 ? 9.226 14.018 -0.202 1.00 55.25 79 ALA A N 1
ATOM 543 C CA . ALA A 1 79 ? 8.877 15.261 -0.899 1.00 55.25 79 ALA A CA 1
ATOM 544 C C . ALA A 1 79 ? 7.759 15.044 -1.935 1.00 55.25 79 ALA A C 1
ATOM 546 O O . ALA A 1 79 ? 6.883 15.897 -2.109 1.00 55.25 79 ALA A O 1
ATOM 547 N N . TRP A 1 80 ? 7.760 13.880 -2.587 1.00 58.84 80 TRP A N 1
ATOM 548 C CA . TRP A 1 80 ? 6.770 13.510 -3.596 1.00 58.84 80 TRP A CA 1
ATOM 549 C C . TRP A 1 80 ? 5.459 13.037 -2.973 1.00 58.84 80 TRP A C 1
ATOM 551 O O . TRP A 1 80 ? 4.400 13.411 -3.472 1.00 58.84 80 TRP A O 1
ATOM 561 N N . LEU A 1 81 ? 5.504 12.317 -1.847 1.00 59.47 81 LEU A N 1
ATOM 562 C CA . LEU A 1 81 ? 4.319 11.947 -1.074 1.00 59.47 81 LEU A CA 1
ATOM 563 C C . LEU A 1 81 ? 3.563 13.206 -0.635 1.00 59.47 81 LEU A C 1
ATOM 565 O O . LEU A 1 81 ? 2.362 13.318 -0.869 1.00 59.47 81 LEU A O 1
ATOM 569 N N . ARG A 1 82 ? 4.277 14.218 -0.117 1.00 61.81 82 ARG A N 1
ATOM 570 C CA . ARG A 1 82 ? 3.694 15.528 0.226 1.00 61.81 82 ARG A CA 1
ATOM 571 C C . ARG A 1 82 ? 3.047 16.231 -0.972 1.00 61.81 82 ARG A C 1
ATOM 573 O O . ARG A 1 82 ? 1.981 16.831 -0.822 1.00 61.81 82 ARG A O 1
ATOM 580 N N . GLN A 1 83 ? 3.646 16.152 -2.162 1.00 61.78 83 GLN A N 1
ATOM 581 C CA . GLN A 1 83 ? 3.071 16.744 -3.374 1.00 61.78 83 GLN A CA 1
ATOM 582 C C . GLN A 1 83 ? 1.837 15.970 -3.877 1.00 61.78 83 GLN A C 1
ATOM 584 O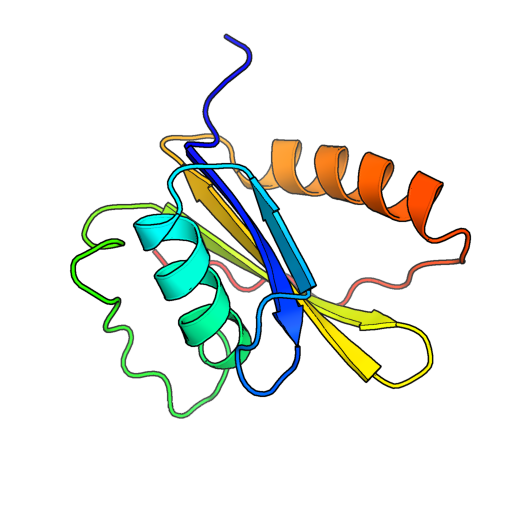 O . GLN A 1 83 ? 0.842 16.588 -4.261 1.00 61.78 83 GLN A O 1
ATOM 589 N N . SER A 1 84 ? 1.866 14.637 -3.821 1.00 57.91 84 SER A N 1
ATOM 590 C CA . SER A 1 84 ? 0.750 13.754 -4.185 1.00 57.91 84 SER A CA 1
ATOM 591 C C . SER A 1 84 ? -0.429 13.888 -3.220 1.00 57.91 84 SER A C 1
ATOM 593 O O . SER A 1 84 ? -1.573 13.962 -3.668 1.00 57.91 84 SER A O 1
ATOM 595 N N . VAL A 1 85 ? -0.168 14.074 -1.920 1.00 62.34 85 VAL A N 1
ATOM 596 C CA . VAL A 1 85 ? -1.176 14.472 -0.920 1.00 62.34 85 VAL A CA 1
ATOM 597 C C . VAL A 1 85 ? -1.861 15.781 -1.327 1.00 62.34 85 VAL A C 1
ATOM 599 O O . VAL A 1 85 ? -3.069 15.914 -1.166 1.00 62.34 85 VAL A O 1
ATOM 602 N N . GLY A 1 86 ? -1.146 16.732 -1.936 1.00 62.44 86 GLY A N 1
ATOM 603 C CA . GLY A 1 86 ? -1.744 17.940 -2.521 1.00 62.44 86 GLY A CA 1
ATOM 604 C C . GLY A 1 86 ? -2.731 17.661 -3.666 1.00 62.44 86 GLY A C 1
ATOM 605 O O . GLY A 1 86 ? -3.745 18.349 -3.787 1.00 62.44 86 GLY A O 1
ATOM 606 N N . GLY A 1 87 ? -2.464 16.645 -4.491 1.00 61.97 87 GLY A N 1
ATOM 607 C CA . GLY A 1 87 ? -3.378 16.184 -5.541 1.00 61.97 87 GLY A CA 1
ATOM 608 C C . GLY A 1 87 ? -4.624 15.502 -4.974 1.00 61.97 87 GLY A C 1
ATOM 609 O O . GLY A 1 87 ? -5.738 15.837 -5.371 1.00 61.97 87 GLY A O 1
ATOM 610 N N . VAL A 1 88 ? -4.436 14.625 -3.986 1.00 60.56 88 VAL A N 1
ATOM 611 C CA . VAL A 1 88 ? -5.518 13.932 -3.269 1.00 60.56 88 VAL A CA 1
ATOM 612 C C . VAL A 1 88 ? -6.408 14.930 -2.515 1.00 60.56 88 VAL A C 1
ATOM 614 O O . VAL A 1 88 ? -7.626 14.884 -2.655 1.00 60.56 88 VAL A O 1
ATOM 617 N N . ARG A 1 89 ? -5.821 15.925 -1.831 1.00 60.19 89 ARG A N 1
ATOM 618 C CA . ARG A 1 89 ? -6.533 17.040 -1.170 1.00 60.19 89 ARG A CA 1
ATOM 619 C C . ARG A 1 89 ? -7.488 17.782 -2.104 1.00 60.19 89 ARG A C 1
ATOM 621 O O . ARG A 1 89 ? -8.579 18.159 -1.691 1.00 60.19 89 ARG A O 1
ATOM 628 N N . ARG A 1 90 ? -7.082 18.005 -3.359 1.00 58.38 90 ARG A N 1
ATOM 629 C CA . ARG A 1 90 ? -7.918 18.688 -4.359 1.00 58.38 90 ARG A CA 1
ATOM 630 C C . ARG A 1 90 ? -9.122 17.843 -4.771 1.00 58.38 90 ARG A C 1
ATOM 632 O O . ARG A 1 90 ? -10.180 18.400 -5.026 1.00 58.38 90 ARG A O 1
ATOM 639 N N . ILE A 1 91 ? -8.940 16.529 -4.863 1.00 59.69 91 ILE A N 1
ATOM 640 C CA . ILE A 1 91 ? -9.988 15.589 -5.275 1.00 59.69 91 ILE A CA 1
ATOM 641 C C . ILE A 1 91 ? -10.986 15.361 -4.131 1.00 59.69 91 ILE A C 1
ATOM 643 O O . ILE A 1 91 ? -12.181 15.280 -4.385 1.00 59.69 91 ILE A O 1
ATOM 647 N N . LEU A 1 92 ? -10.501 15.301 -2.886 1.00 60.12 92 LEU A N 1
ATOM 648 C CA . LEU A 1 92 ? -11.307 14.952 -1.711 1.00 60.12 92 LEU A CA 1
ATOM 649 C C . LEU A 1 92 ? -11.958 16.145 -0.986 1.00 60.12 92 LEU A C 1
ATOM 651 O O . LEU A 1 92 ? -12.883 15.946 -0.209 1.00 60.12 92 LEU A O 1
ATOM 655 N N . GLY A 1 93 ? -11.515 17.384 -1.228 1.00 54.38 93 GLY A N 1
ATOM 656 C CA . GLY A 1 93 ? -12.273 18.587 -0.856 1.00 54.38 93 GLY A CA 1
ATOM 657 C C . GLY A 1 93 ? -12.402 18.921 0.642 1.00 54.38 93 GLY A C 1
ATOM 658 O O . GLY A 1 93 ? -13.331 19.644 0.995 1.00 54.38 93 GLY A O 1
ATOM 659 N N . SER A 1 94 ? -11.508 18.463 1.531 1.00 46.03 94 SER A N 1
ATOM 660 C CA . SER A 1 94 ? -11.638 18.696 2.987 1.00 46.03 94 SER A CA 1
ATOM 661 C C . SER A 1 94 ? -10.317 18.918 3.755 1.00 46.03 94 SER A C 1
ATOM 663 O O . SER A 1 94 ? -9.226 18.527 3.331 1.00 4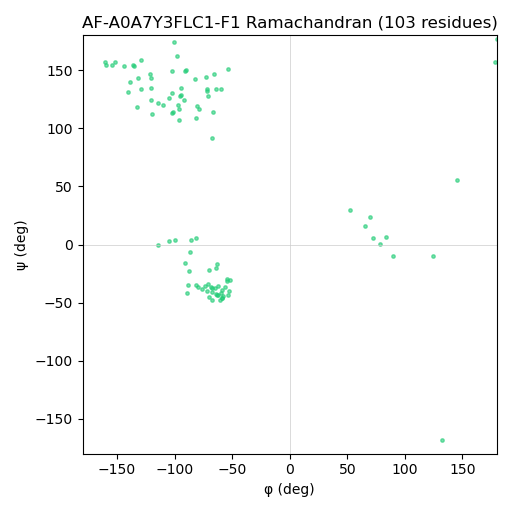6.03 94 SER A O 1
ATOM 665 N N . SER A 1 95 ? -10.425 19.643 4.880 1.00 47.75 95 SER A N 1
ATOM 666 C CA . SER A 1 95 ? -9.339 20.097 5.762 1.00 47.75 95 SER A CA 1
ATOM 667 C C . SER A 1 95 ? -8.648 18.931 6.469 1.00 47.75 95 SER A C 1
ATOM 669 O O . SER A 1 95 ? -9.234 18.263 7.314 1.00 47.75 95 SER A O 1
ATOM 671 N N . TRP A 1 96 ? -7.383 18.728 6.115 1.00 52.94 96 TRP A N 1
ATOM 672 C CA . TRP A 1 96 ? -6.565 17.580 6.485 1.00 52.94 96 TRP A CA 1
ATOM 673 C C . TRP A 1 96 ? -5.701 17.814 7.738 1.00 52.94 96 TRP A C 1
ATOM 675 O O . TRP A 1 96 ? -4.907 18.757 7.732 1.00 52.94 96 TRP A O 1
ATOM 685 N N . GLN A 1 97 ? -5.743 16.925 8.740 1.00 50.25 97 GLN A N 1
ATOM 686 C CA . GLN A 1 97 ? -4.727 16.812 9.805 1.00 50.25 97 GLN A CA 1
ATOM 687 C C . GLN A 1 97 ? -3.940 15.506 9.615 1.00 50.25 97 GLN A C 1
ATOM 689 O O . GLN A 1 97 ? -4.523 14.430 9.577 1.00 50.25 97 GLN A O 1
ATOM 694 N N . ALA A 1 98 ? -2.621 15.612 9.424 1.00 47.69 98 ALA A N 1
ATOM 695 C CA . ALA A 1 98 ? -1.725 14.466 9.261 1.00 47.69 98 ALA A CA 1
ATOM 696 C C . ALA A 1 98 ? -1.114 14.080 10.616 1.00 47.69 98 ALA A C 1
ATOM 698 O O . ALA A 1 98 ? -0.618 14.968 11.309 1.00 47.69 98 ALA A O 1
ATOM 699 N N . ASP A 1 99 ? -1.096 12.788 10.941 1.00 44.44 99 ASP A N 1
ATOM 700 C CA . ASP A 1 99 ? -0.323 12.222 12.058 1.00 44.44 99 ASP A CA 1
ATOM 701 C C . ASP A 1 99 ? 1.009 11.614 11.549 1.00 44.44 99 ASP A C 1
ATOM 703 O O . ASP A 1 99 ? 1.181 11.445 10.335 1.00 44.44 99 ASP A O 1
ATOM 707 N N . PRO A 1 100 ? 2.011 11.376 12.421 1.00 42.84 100 PRO A N 1
ATOM 708 C CA . PRO A 1 100 ? 3.414 11.260 12.031 1.00 42.84 100 PRO A CA 1
ATOM 709 C C . PRO A 1 100 ? 3.727 10.051 11.140 1.00 42.84 100 PRO A C 1
ATOM 711 O O . PRO A 1 100 ? 3.145 8.976 11.240 1.00 42.84 100 PRO A O 1
ATOM 714 N N . GLN A 1 101 ? 4.696 10.264 10.250 1.00 48.62 101 GLN A N 1
ATOM 715 C CA . GLN A 1 101 ? 5.148 9.333 9.219 1.00 48.62 101 GLN A CA 1
ATOM 716 C C . GLN A 1 101 ? 5.932 8.158 9.819 1.00 48.62 101 GLN A C 1
ATOM 718 O O . GLN A 1 101 ? 6.854 8.376 10.604 1.00 48.62 101 GLN A O 1
ATOM 723 N N . LEU A 1 102 ? 5.623 6.928 9.394 1.00 45.34 102 LEU A N 1
ATOM 724 C CA . LEU A 1 102 ? 6.437 5.748 9.684 1.00 45.34 102 LEU A CA 1
ATOM 725 C C . LEU A 1 102 ? 7.262 5.385 8.440 1.00 45.34 102 LEU A C 1
ATOM 727 O O . LEU A 1 102 ? 6.717 5.004 7.406 1.00 45.34 102 LEU A O 1
ATOM 731 N N . LEU A 1 103 ? 8.582 5.531 8.541 1.00 42.84 103 LEU A N 1
ATOM 732 C CA . LEU A 1 103 ? 9.548 5.095 7.530 1.00 42.84 103 LEU A CA 1
ATOM 733 C C . LEU A 1 103 ? 10.075 3.715 7.930 1.00 42.84 103 LEU A C 1
ATOM 735 O O . LEU A 1 103 ? 10.712 3.586 8.975 1.00 42.84 103 LEU A O 1
ATOM 739 N N . VAL A 1 104 ? 9.818 2.700 7.105 1.00 43.56 104 VAL A N 1
ATOM 740 C CA . VAL A 1 104 ? 10.424 1.369 7.242 1.00 43.56 104 VAL A CA 1
ATOM 741 C C . VAL A 1 104 ? 11.487 1.242 6.153 1.00 43.56 104 VAL A C 1
ATOM 743 O O . VAL A 1 104 ? 11.209 1.530 4.989 1.00 43.56 104 VAL A O 1
ATOM 746 N N . ASN A 1 105 ? 12.712 0.912 6.563 1.00 40.47 105 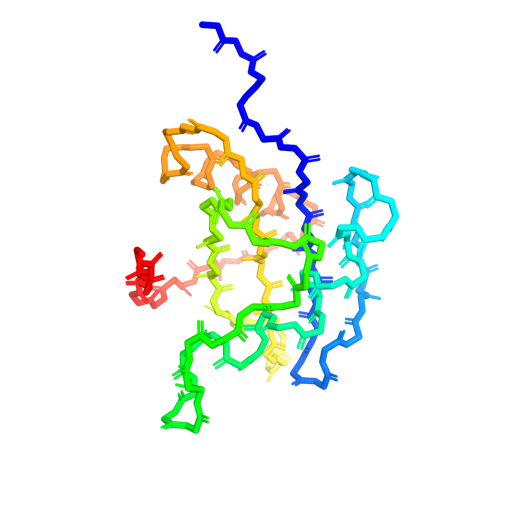ASN A N 1
ATOM 747 C CA . ASN A 1 105 ? 13.910 0.848 5.722 1.00 40.47 105 ASN A CA 1
ATOM 748 C C . ASN A 1 105 ? 14.291 -0.608 5.458 1.00 40.47 105 ASN A C 1
ATOM 750 O O . ASN A 1 105 ? 14.233 -1.387 6.437 1.00 40.47 105 ASN A O 1
#